Protein AF-A2BXW1-F1 (afdb_monomer_lite)

Radius of gyration: 15.22 Å; chains: 1; bounding box: 34×38×32 Å

Secondary structure (DSSP, 8-state):
-HHHHHHH-HHHHHHHHHHIIIIIHHHHHHHH----SEEEEE--TTSHHHHHHGGGSSEEEEEES-HHHHHHHHHHHHTS--TTEEEEE-

Structure (mmCIF, N/CA/C/O backbone):
data_AF-A2BXW1-F1
#
_entry.id   AF-A2BXW1-F1
#
loop_
_atom_site.group_PDB
_atom_site.id
_atom_site.type_symbol
_atom_site.label_atom_id
_atom_site.label_alt_id
_atom_site.label_comp_id
_atom_site.label_asym_id
_atom_site.label_entity_id
_atom_site.label_seq_id
_atom_site.pdbx_PDB_ins_code
_atom_site.Cartn_x
_atom_site.Cartn_y
_atom_site.Cartn_z
_atom_site.occupancy
_atom_site.B_iso_or_equiv
_atom_site.auth_seq_id
_atom_site.auth_comp_id
_atom_site.auth_asym_id
_atom_site.auth_atom_id
_atom_site.pdbx_PDB_model_num
ATOM 1 N N . MET A 1 1 ? 8.478 27.408 6.323 1.00 57.78 1 MET A N 1
ATOM 2 C CA . MET A 1 1 ? 9.342 26.210 6.490 1.00 57.78 1 MET A CA 1
ATOM 3 C C . MET A 1 1 ? 9.241 25.186 5.348 1.00 57.78 1 MET A C 1
ATOM 5 O O . MET A 1 1 ? 10.277 24.791 4.834 1.00 57.78 1 MET A O 1
ATOM 9 N N . LYS A 1 2 ? 8.038 24.770 4.903 1.00 57.44 2 LYS A N 1
ATOM 10 C CA . LYS A 1 2 ? 7.881 23.798 3.789 1.00 57.44 2 LYS A CA 1
ATOM 11 C C . LYS A 1 2 ? 8.486 24.255 2.452 1.00 57.44 2 LYS A C 1
ATOM 13 O O . LYS A 1 2 ? 9.018 23.424 1.730 1.00 57.44 2 LYS A O 1
ATOM 18 N N . ILE A 1 3 ? 8.395 25.549 2.142 1.00 65.25 3 ILE A N 1
ATOM 19 C CA . ILE A 1 3 ? 8.892 26.137 0.886 1.00 65.25 3 ILE A CA 1
ATOM 20 C C . ILE A 1 3 ? 10.426 26.056 0.830 1.00 65.25 3 ILE A C 1
ATOM 22 O O . ILE A 1 3 ? 10.976 25.493 -0.107 1.00 65.25 3 ILE A O 1
ATOM 26 N N . PHE A 1 4 ? 11.096 26.450 1.915 1.00 69.50 4 PHE A N 1
ATOM 27 C CA . PHE A 1 4 ? 12.558 26.476 2.000 1.00 69.50 4 PHE A CA 1
ATOM 28 C C . PHE A 1 4 ? 13.216 25.090 1.861 1.00 69.50 4 PHE A C 1
ATOM 30 O O . PHE A 1 4 ? 14.189 24.928 1.135 1.00 69.50 4 PHE A O 1
ATOM 37 N N . ILE A 1 5 ? 12.670 24.054 2.513 1.00 66.00 5 ILE A N 1
ATOM 38 C CA . ILE A 1 5 ? 13.214 22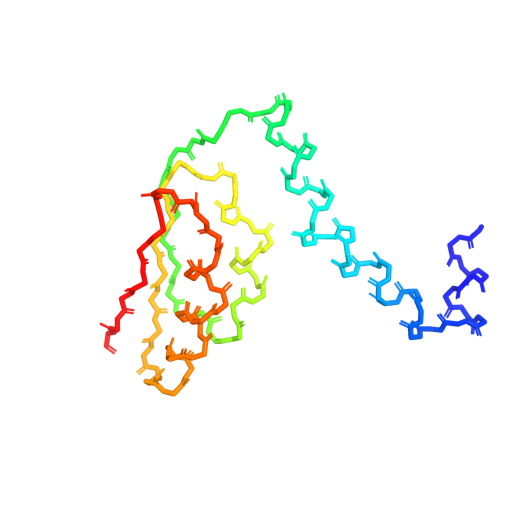.683 2.422 1.00 66.00 5 ILE A CA 1
ATOM 39 C C . ILE A 1 5 ? 12.971 22.081 1.027 1.00 66.00 5 ILE A C 1
ATOM 41 O O . ILE A 1 5 ? 13.813 21.341 0.521 1.00 66.00 5 ILE A O 1
ATOM 45 N N . ARG A 1 6 ? 11.837 22.411 0.395 1.00 67.94 6 ARG A N 1
ATOM 46 C CA . ARG A 1 6 ? 11.495 21.953 -0.958 1.00 67.94 6 ARG A CA 1
ATOM 47 C C . ARG A 1 6 ? 12.432 22.540 -2.015 1.00 67.94 6 ARG A C 1
ATOM 49 O O . ARG A 1 6 ? 12.791 21.817 -2.937 1.00 67.94 6 ARG A O 1
ATOM 56 N N . GLU A 1 7 ? 12.814 23.807 -1.876 1.00 73.19 7 GLU A N 1
ATOM 57 C CA . GLU A 1 7 ? 13.733 24.487 -2.799 1.00 73.19 7 GLU A CA 1
ATOM 58 C C . GLU A 1 7 ? 15.183 24.033 -2.614 1.00 73.19 7 GLU A C 1
ATOM 60 O O . GLU A 1 7 ? 15.860 23.743 -3.595 1.00 73.19 7 GLU A O 1
ATOM 65 N N . LYS A 1 8 ? 15.652 23.901 -1.365 1.00 80.31 8 LYS A N 1
ATOM 66 C CA . LYS A 1 8 ? 17.049 23.531 -1.085 1.00 80.31 8 LYS A CA 1
ATOM 67 C C . LYS A 1 8 ? 17.344 22.039 -1.275 1.00 80.31 8 LYS A C 1
ATOM 69 O O . LYS A 1 8 ? 18.454 21.688 -1.655 1.00 80.31 8 LYS A O 1
ATOM 74 N N . PHE A 1 9 ? 16.374 21.157 -1.007 1.00 80.88 9 PHE A N 1
ATOM 75 C CA . PHE A 1 9 ? 16.554 19.701 -1.084 1.00 80.88 9 PHE A CA 1
ATOM 76 C C . PHE A 1 9 ? 15.298 18.993 -1.626 1.00 80.88 9 PHE A C 1
ATOM 78 O O . PHE A 1 9 ? 14.596 18.295 -0.881 1.00 80.88 9 PHE A O 1
ATOM 85 N N . PRO A 1 10 ? 15.004 19.117 -2.933 1.00 81.75 10 PRO A N 1
ATOM 86 C CA . PRO A 1 10 ? 13.772 18.591 -3.525 1.00 81.75 10 PRO A CA 1
ATOM 87 C C . PRO A 1 10 ? 13.640 17.068 -3.378 1.00 81.75 10 PRO A C 1
ATOM 89 O O . PRO A 1 10 ? 12.568 16.574 -3.024 1.00 81.75 10 PRO A O 1
ATOM 92 N N . ASN A 1 11 ? 14.733 16.320 -3.560 1.00 83.00 11 ASN A N 1
ATOM 93 C CA . ASN A 1 11 ? 14.734 14.856 -3.451 1.00 83.00 11 ASN A CA 1
ATOM 94 C C . ASN A 1 11 ? 14.484 14.383 -2.010 1.00 83.00 11 ASN A C 1
ATOM 96 O O . ASN A 1 11 ? 13.701 13.461 -1.776 1.00 83.00 11 ASN A O 1
ATOM 100 N N . PHE A 1 12 ? 15.090 15.056 -1.027 1.00 82.62 12 PHE A N 1
ATOM 101 C CA . PHE A 1 12 ? 14.883 14.749 0.388 1.00 82.62 12 PHE A CA 1
ATOM 102 C C . PHE A 1 12 ? 13.451 15.077 0.827 1.00 82.62 12 PHE A C 1
ATOM 104 O O . PHE A 1 12 ? 12.802 14.279 1.503 1.00 82.62 12 PHE A O 1
ATOM 111 N N . TYR A 1 13 ? 12.912 16.212 0.374 1.00 82.81 13 TYR A N 1
ATOM 112 C CA . TYR A 1 13 ? 11.523 16.582 0.623 1.00 82.81 13 TYR A CA 1
ATOM 113 C C . TYR A 1 13 ? 10.540 15.556 0.037 1.00 82.81 13 TYR A C 1
ATOM 115 O O . TYR A 1 13 ? 9.607 15.132 0.724 1.00 82.81 13 TYR A O 1
ATOM 12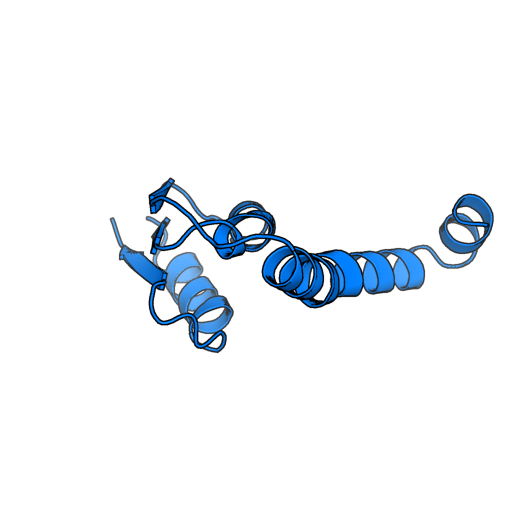3 N N . GLN A 1 14 ? 10.766 15.104 -1.202 1.00 81.19 14 GLN A N 1
ATOM 124 C CA . GLN A 1 14 ? 9.950 14.056 -1.822 1.00 81.19 14 GLN A CA 1
ATOM 125 C C . GLN A 1 14 ? 10.003 12.746 -1.029 1.00 81.19 14 GLN A C 1
ATOM 127 O O . GLN A 1 14 ? 8.956 12.137 -0.790 1.00 81.19 14 GLN A O 1
ATOM 132 N N . PHE A 1 15 ? 11.186 12.346 -0.558 1.00 84.19 15 PHE A N 1
ATOM 133 C CA . PHE A 1 15 ? 11.347 11.164 0.285 1.00 84.19 15 PHE A CA 1
ATOM 134 C C . PHE A 1 15 ? 10.577 11.287 1.610 1.00 84.19 15 PHE A C 1
ATOM 136 O O . PHE A 1 15 ? 9.821 10.385 1.977 1.00 84.19 15 PHE A O 1
ATOM 143 N N . LEU A 1 16 ? 10.675 12.428 2.299 1.00 84.00 16 LEU A N 1
ATOM 144 C CA . LEU A 1 16 ? 9.915 12.680 3.527 1.00 84.00 16 LEU A CA 1
ATOM 145 C C . LEU A 1 16 ? 8.401 12.638 3.284 1.00 84.00 16 LEU A C 1
ATOM 147 O O . LEU A 1 16 ? 7.661 12.009 4.045 1.00 84.00 16 LEU A O 1
ATOM 151 N N . CYS A 1 17 ? 7.926 13.252 2.198 1.00 83.56 17 CYS A N 1
ATOM 152 C CA . CYS A 1 17 ? 6.522 13.180 1.804 1.00 83.56 17 CYS A CA 1
ATOM 153 C C . CYS A 1 17 ? 6.073 11.744 1.505 1.00 83.56 17 CYS A C 1
ATOM 155 O O . CYS A 1 17 ? 4.952 11.371 1.866 1.00 83.56 17 CYS A O 1
ATOM 157 N N . PHE A 1 18 ? 6.927 10.935 0.874 1.00 83.31 18 PHE A N 1
ATOM 158 C CA . PHE A 1 18 ? 6.656 9.525 0.609 1.00 83.31 18 PHE A CA 1
ATOM 159 C C . PHE A 1 18 ? 6.496 8.736 1.913 1.00 83.31 18 PHE A C 1
ATOM 161 O O . PHE A 1 18 ? 5.480 8.061 2.097 1.00 83.31 18 PHE A O 1
ATOM 168 N N . ILE A 1 19 ? 7.434 8.882 2.855 1.00 83.56 19 ILE A N 1
ATOM 169 C CA . ILE A 1 19 ? 7.363 8.232 4.171 1.00 83.56 19 ILE A CA 1
ATOM 170 C C . ILE A 1 19 ? 6.101 8.662 4.925 1.00 83.56 19 ILE A C 1
ATOM 172 O O . ILE A 1 19 ? 5.371 7.813 5.448 1.00 83.56 19 ILE A O 1
ATOM 176 N N . TRP A 1 20 ? 5.785 9.958 4.926 1.00 84.12 20 TRP A N 1
ATOM 177 C CA . TRP A 1 20 ? 4.583 10.468 5.580 1.00 84.12 20 TRP A CA 1
ATOM 178 C C . TRP A 1 20 ? 3.311 9.851 4.994 1.00 84.12 20 TRP A C 1
ATOM 180 O O . TRP A 1 20 ? 2.467 9.346 5.738 1.00 84.12 20 TRP A O 1
ATOM 190 N N . LYS A 1 21 ? 3.161 9.870 3.663 1.00 81.06 21 LYS A N 1
ATOM 191 C CA . LYS A 1 21 ? 1.956 9.377 2.979 1.00 81.06 21 LYS A CA 1
ATOM 192 C C . LYS A 1 21 ? 1.788 7.865 3.105 1.00 81.06 21 LYS A C 1
ATOM 194 O O . LYS A 1 21 ? 0.665 7.416 3.297 1.00 81.06 21 LYS A O 1
ATOM 199 N N . GLN A 1 22 ? 2.874 7.099 3.002 1.00 79.19 22 GLN A N 1
ATOM 200 C CA . GLN A 1 22 ? 2.811 5.637 2.932 1.00 79.19 22 GLN A CA 1
ATOM 201 C C . GLN A 1 22 ? 2.874 4.945 4.296 1.00 79.19 22 GLN A C 1
ATOM 203 O O . GLN A 1 22 ? 2.384 3.823 4.423 1.00 79.19 22 GLN A O 1
ATOM 208 N N . LYS A 1 23 ? 3.485 5.575 5.311 1.00 80.81 23 LYS A N 1
ATOM 209 C CA . LYS A 1 23 ? 3.700 4.951 6.627 1.00 80.81 23 LYS A CA 1
ATOM 210 C C . LYS A 1 23 ? 2.977 5.663 7.767 1.00 80.81 23 LYS A C 1
ATOM 212 O O . LYS A 1 23 ? 2.294 4.999 8.540 1.00 8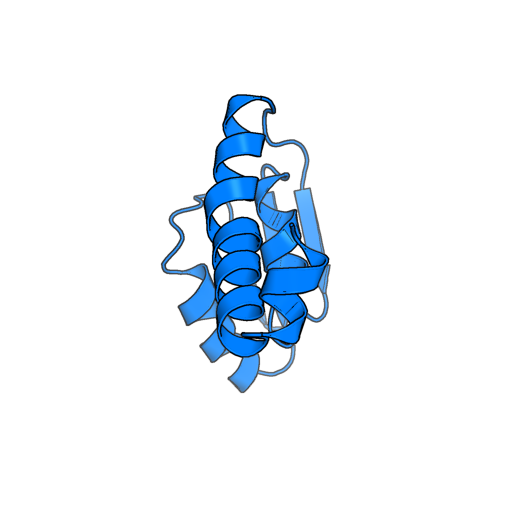0.81 23 LYS A O 1
ATOM 217 N N . ILE A 1 24 ? 3.115 6.984 7.883 1.00 85.94 24 ILE A N 1
ATOM 218 C CA . ILE A 1 24 ? 2.635 7.728 9.063 1.00 85.94 24 ILE A CA 1
ATOM 219 C C . ILE A 1 24 ? 1.131 7.996 8.973 1.00 85.94 24 ILE A C 1
ATOM 221 O O . ILE A 1 24 ? 0.380 7.636 9.876 1.00 85.94 24 ILE A O 1
ATOM 225 N N . LYS A 1 25 ? 0.675 8.578 7.859 1.00 86.25 25 LYS A N 1
ATOM 226 C CA . LYS A 1 25 ? -0.732 8.949 7.654 1.00 86.25 25 LYS A CA 1
ATOM 227 C C . LYS A 1 25 ? -1.702 7.760 7.790 1.00 86.25 25 LYS A C 1
ATOM 229 O O . LYS A 1 25 ? -2.718 7.945 8.457 1.00 86.25 25 LYS A O 1
ATOM 234 N N . PRO A 1 26 ? -1.429 6.561 7.229 1.00 85.50 26 PRO A N 1
ATOM 235 C CA . PRO A 1 26 ? -2.313 5.407 7.391 1.00 85.50 26 PRO A CA 1
ATOM 236 C C . PRO A 1 26 ? -2.443 4.968 8.849 1.00 85.50 26 PRO A C 1
ATOM 238 O O . PRO A 1 26 ? -3.556 4.780 9.332 1.00 85.50 26 PRO A O 1
ATOM 241 N N . LYS A 1 27 ? -1.315 4.872 9.570 1.00 86.94 27 LYS A N 1
ATOM 242 C CA . LYS A 1 27 ? -1.300 4.497 10.991 1.00 86.94 27 LYS A CA 1
ATOM 243 C C . LYS A 1 27 ? -2.088 5.491 11.835 1.00 86.94 27 LYS A C 1
ATOM 245 O O . LYS A 1 27 ? -2.940 5.078 12.606 1.00 86.94 27 LYS A O 1
ATOM 250 N N . LEU A 1 28 ? -1.847 6.788 11.642 1.00 89.69 28 LEU A N 1
ATOM 251 C CA . LEU A 1 28 ? -2.549 7.834 12.381 1.00 89.69 28 LEU A CA 1
ATOM 252 C C . LEU A 1 28 ? -4.056 7.804 12.103 1.00 89.69 28 LEU A C 1
ATOM 254 O O . LEU A 1 28 ? -4.861 7.917 13.018 1.00 89.69 28 LEU A O 1
ATOM 258 N N . TRP A 1 29 ? -4.451 7.601 10.845 1.00 89.94 29 TRP A N 1
ATOM 259 C CA . TRP A 1 29 ? -5.864 7.522 10.491 1.00 89.94 29 TRP A CA 1
ATOM 260 C C . TRP A 1 29 ? -6.561 6.330 11.158 1.00 89.94 29 TRP A C 1
ATOM 262 O O . TRP A 1 29 ? -7.672 6.505 11.647 1.00 89.94 29 TRP A O 1
ATOM 272 N N . LEU A 1 30 ? -5.900 5.167 11.228 1.00 87.25 30 LEU A N 1
ATOM 273 C CA . LEU A 1 30 ? -6.417 3.959 11.885 1.00 87.25 30 LEU A CA 1
ATOM 274 C C . LEU A 1 30 ? -6.554 4.091 13.411 1.00 87.25 30 LEU A C 1
ATOM 276 O O . LEU A 1 30 ? -7.339 3.362 14.005 1.00 87.25 30 LEU A O 1
ATOM 280 N N . VAL A 1 31 ? -5.822 5.014 14.045 1.00 89.75 31 VAL A N 1
ATOM 281 C CA . VAL A 1 31 ? -5.990 5.321 15.478 1.00 89.75 31 VAL A CA 1
ATOM 282 C C . VAL A 1 31 ? -7.306 6.064 15.725 1.00 89.75 31 VAL A C 1
ATOM 284 O O . VAL A 1 31 ? -8.006 5.770 16.687 1.00 89.75 31 VAL A O 1
ATOM 287 N N . PHE A 1 32 ? -7.668 6.997 14.840 1.00 91.31 32 PHE A N 1
ATOM 288 C CA . PHE A 1 32 ? -8.863 7.835 15.007 1.00 91.31 32 PHE A CA 1
ATOM 289 C C . PHE A 1 32 ? -10.113 7.299 14.301 1.00 91.31 32 PHE A C 1
ATOM 291 O O . PHE A 1 32 ? -11.220 7.738 14.597 1.00 91.31 32 PHE A O 1
ATOM 298 N N . ASN A 1 33 ? -9.963 6.379 13.346 1.00 91.12 33 ASN A N 1
ATOM 299 C CA . ASN A 1 33 ? -11.056 5.910 12.500 1.00 91.12 33 ASN A CA 1
ATOM 300 C C . ASN A 1 33 ? -11.028 4.391 12.364 1.00 91.12 33 ASN A C 1
ATOM 302 O O . ASN A 1 33 ? -9.980 3.781 12.161 1.00 91.12 33 ASN A O 1
ATOM 306 N N . LYS A 1 34 ? -12.214 3.781 12.386 1.00 89.69 34 LYS A N 1
ATOM 307 C CA . LYS A 1 34 ? -12.379 2.358 12.080 1.00 89.69 34 LYS A CA 1
ATOM 308 C C . LYS A 1 34 ? -12.558 2.176 10.566 1.00 89.69 34 LYS A C 1
ATOM 310 O O . LYS A 1 34 ? -13.402 2.876 9.999 1.00 89.69 34 LYS A O 1
ATOM 315 N N . PRO A 1 35 ? -11.828 1.252 9.912 1.00 90.31 35 PRO A N 1
ATOM 316 C CA . PRO A 1 35 ? -12.062 0.917 8.510 1.00 90.31 35 PRO A CA 1
ATOM 317 C C . PRO A 1 35 ? -13.497 0.439 8.273 1.00 90.31 35 PRO A C 1
ATOM 319 O O . PRO A 1 35 ? -14.031 -0.337 9.069 1.00 90.31 35 PRO A O 1
ATOM 322 N N . LYS A 1 36 ? -14.128 0.888 7.183 1.00 87.75 36 LYS A N 1
ATOM 323 C CA . LYS A 1 36 ? -15.520 0.537 6.841 1.00 87.75 36 LYS A CA 1
ATOM 324 C C . LYS A 1 36 ? -15.675 0.248 5.348 1.00 87.75 36 LYS A C 1
ATOM 326 O O . LYS A 1 36 ? -14.952 0.809 4.532 1.00 87.75 36 LYS A O 1
ATOM 331 N N . GLY A 1 37 ? -16.638 -0.609 5.004 1.00 92.25 37 GLY A N 1
ATOM 332 C CA . GLY A 1 37 ? -16.991 -0.937 3.619 1.00 92.25 37 GLY A CA 1
ATOM 333 C C . GLY A 1 37 ? -15.931 -1.739 2.854 1.00 92.25 37 GLY A C 1
ATOM 334 O O . GLY A 1 37 ? -14.933 -2.190 3.427 1.00 92.25 37 GLY A O 1
ATOM 335 N N . THR A 1 38 ? -16.171 -1.883 1.550 1.00 91.38 38 THR A N 1
ATOM 336 C CA . THR A 1 38 ? -15.313 -2.613 0.609 1.00 91.38 38 THR A CA 1
ATOM 337 C C . THR A 1 38 ? -14.860 -1.675 -0.504 1.00 91.38 38 THR A C 1
ATOM 339 O O . THR A 1 38 ? -15.683 -1.029 -1.147 1.00 91.38 38 THR A O 1
ATOM 342 N N . LEU A 1 39 ? -13.551 -1.603 -0.734 1.00 92.00 39 LEU A N 1
ATOM 343 C CA . LEU A 1 39 ? -12.962 -0.929 -1.884 1.00 92.00 39 LEU A CA 1
ATOM 344 C C . LEU A 1 39 ? -12.765 -1.946 -3.000 1.00 92.00 39 LEU A C 1
ATOM 346 O O . LEU A 1 39 ? -12.065 -2.934 -2.805 1.00 92.00 39 LEU A O 1
ATOM 350 N N . VAL A 1 40 ? -13.319 -1.663 -4.172 1.00 91.19 40 VAL A N 1
ATOM 351 C CA . VAL A 1 40 ? -13.012 -2.391 -5.404 1.00 91.19 40 VAL A CA 1
ATOM 352 C C . VAL A 1 40 ? -12.289 -1.435 -6.339 1.00 91.19 40 VAL A C 1
ATOM 354 O O . VAL A 1 40 ? -12.788 -0.346 -6.614 1.00 91.19 40 VAL A O 1
ATOM 357 N N . TYR A 1 41 ? -11.093 -1.813 -6.785 1.00 90.44 41 TYR A N 1
ATOM 358 C CA . TYR A 1 41 ? -10.248 -0.970 -7.624 1.00 90.44 41 TYR A CA 1
ATOM 359 C C . TYR A 1 41 ? -9.801 -1.740 -8.864 1.00 90.44 41 TYR A C 1
ATOM 361 O O . TYR A 1 41 ? -9.073 -2.723 -8.749 1.00 90.44 41 TYR A O 1
ATOM 369 N N . VAL A 1 42 ? -10.215 -1.282 -10.043 1.00 90.88 42 VAL A N 1
ATOM 370 C CA . VAL A 1 42 ? -9.862 -1.897 -11.330 1.00 90.88 42 VAL A CA 1
ATOM 371 C C . VAL A 1 42 ? -8.783 -1.064 -12.012 1.00 90.88 42 VAL A C 1
ATOM 373 O O . VAL A 1 42 ? -8.898 0.157 -12.076 1.00 90.88 42 VAL A O 1
ATOM 376 N N . GLY A 1 43 ? -7.721 -1.714 -12.492 1.00 88.38 43 GLY A N 1
ATOM 377 C CA . GLY A 1 43 ? -6.590 -1.039 -13.132 1.00 88.38 43 GLY A CA 1
ATOM 378 C C . GLY A 1 43 ? -5.662 -0.391 -12.107 1.00 88.38 43 GLY A C 1
ATOM 379 O O . GLY A 1 43 ? -5.569 0.833 -11.996 1.00 88.38 43 GLY A O 1
ATOM 380 N N . LEU A 1 44 ? -4.969 -1.216 -11.325 1.00 87.50 44 LEU A N 1
ATOM 381 C CA . LEU A 1 44 ? -4.047 -0.744 -10.289 1.00 87.50 44 LEU A CA 1
ATOM 382 C C . LEU A 1 44 ? -2.821 -0.022 -10.852 1.00 87.50 44 LEU A C 1
ATOM 384 O O . LEU A 1 44 ? -2.282 0.863 -10.180 1.00 87.50 44 LEU A O 1
ATOM 388 N N . ASN A 1 45 ? -2.367 -0.383 -12.051 1.00 88.81 45 ASN A N 1
ATOM 389 C CA . ASN A 1 45 ? -1.152 0.114 -12.682 1.00 88.81 45 ASN A CA 1
ATOM 390 C C . ASN A 1 45 ? 0.065 -0.043 -11.736 1.00 88.81 45 ASN A C 1
ATOM 392 O O . ASN A 1 45 ? 0.461 -1.156 -11.393 1.00 88.81 45 ASN A O 1
ATOM 396 N N . LYS A 1 46 ? 0.647 1.058 -11.234 1.00 86.56 46 LYS A N 1
ATOM 397 C CA . LYS A 1 46 ? 1.739 1.039 -10.230 1.00 86.56 46 LYS A CA 1
ATOM 398 C C . LYS A 1 46 ? 1.246 0.880 -8.781 1.00 86.56 46 LYS A C 1
ATOM 400 O O . LYS A 1 46 ? 2.046 0.693 -7.859 1.00 86.56 46 LYS A O 1
ATOM 405 N N . GLY A 1 47 ? -0.061 0.965 -8.549 1.00 86.56 47 GLY A N 1
ATOM 406 C CA . GLY A 1 47 ? -0.716 0.775 -7.254 1.00 86.56 47 GLY A CA 1
ATOM 407 C C . GLY A 1 47 ? -0.594 1.954 -6.286 1.00 86.56 47 GLY A C 1
ATOM 408 O O . GLY A 1 47 ? -0.873 1.787 -5.102 1.00 86.56 47 GLY A O 1
ATOM 409 N N . ASP A 1 48 ? -0.150 3.132 -6.732 1.00 87.00 48 ASP A N 1
ATOM 410 C CA . ASP A 1 48 ? 0.103 4.276 -5.840 1.00 87.00 48 ASP A CA 1
ATOM 411 C C . ASP A 1 48 ? -1.186 4.918 -5.321 1.00 87.00 48 ASP A C 1
ATOM 413 O O . ASP A 1 48 ? -1.302 5.176 -4.120 1.00 87.00 48 ASP A O 1
ATOM 417 N N . SER A 1 49 ? -2.180 5.094 -6.196 1.00 88.25 49 SER A N 1
ATOM 418 C CA . SER A 1 49 ? -3.513 5.576 -5.817 1.00 88.25 49 SER A CA 1
ATOM 419 C C . SER A 1 49 ? -4.181 4.621 -4.833 1.00 88.25 49 SER A C 1
ATOM 421 O O . SER A 1 49 ? -4.665 5.043 -3.784 1.00 88.25 49 SER A O 1
ATOM 423 N N . PHE A 1 50 ? -4.112 3.318 -5.115 1.00 89.38 50 PHE A N 1
ATOM 424 C CA . PHE A 1 50 ? -4.639 2.284 -4.232 1.00 89.38 50 PHE A CA 1
ATOM 425 C C . PHE A 1 50 ? -3.932 2.276 -2.868 1.00 89.38 50 PHE A C 1
ATOM 427 O O . PHE A 1 50 ? -4.593 2.316 -1.829 1.00 89.38 50 PHE A O 1
ATOM 434 N N . ALA A 1 51 ? -2.592 2.335 -2.851 1.00 87.25 51 ALA A N 1
ATOM 435 C CA . ALA A 1 51 ? -1.782 2.407 -1.632 1.00 87.25 51 ALA A CA 1
ATOM 436 C C . ALA A 1 51 ? -2.158 3.596 -0.722 1.00 87.25 51 ALA A C 1
ATOM 438 O O . ALA A 1 51 ? -2.034 3.504 0.500 1.00 87.25 51 ALA A O 1
ATOM 439 N N . ALA A 1 52 ? -2.639 4.698 -1.302 1.00 86.94 52 ALA A N 1
ATOM 440 C CA . ALA A 1 52 ? -3.002 5.905 -0.569 1.00 86.94 52 ALA A CA 1
ATOM 441 C C . ALA A 1 52 ? -4.372 5.842 0.126 1.00 86.94 52 ALA A C 1
ATOM 443 O O . ALA A 1 52 ? -4.631 6.679 0.995 1.00 86.94 52 ALA A O 1
ATOM 444 N N . ILE A 1 53 ? -5.254 4.908 -0.250 1.00 89.38 53 ILE A N 1
ATOM 445 C CA . ILE A 1 53 ? -6.642 4.886 0.243 1.00 89.38 53 ILE A CA 1
ATOM 446 C C . ILE A 1 53 ? -7.081 3.547 0.834 1.00 89.38 53 ILE A C 1
ATOM 448 O O . ILE A 1 53 ? -7.986 3.547 1.666 1.00 89.38 53 ILE A O 1
ATOM 452 N N . HIS A 1 54 ? -6.444 2.428 0.465 1.00 89.69 54 HIS A N 1
ATOM 453 C CA . HIS A 1 54 ? -6.931 1.089 0.822 1.00 89.69 54 HIS A CA 1
ATOM 454 C C . HIS A 1 54 ? -7.075 0.869 2.336 1.00 89.69 54 HIS A C 1
ATOM 456 O O . HIS A 1 54 ? -7.984 0.174 2.769 1.00 89.69 54 HIS A O 1
ATOM 462 N N . TYR A 1 55 ? -6.229 1.508 3.153 1.00 87.44 55 TYR A N 1
ATOM 463 C CA . TYR A 1 55 ? -6.247 1.376 4.614 1.00 87.44 55 TYR A CA 1
ATOM 464 C C . TYR A 1 55 ? -7.527 1.919 5.274 1.00 87.44 55 TYR A C 1
ATOM 466 O O . TYR A 1 55 ? -7.756 1.670 6.454 1.00 87.44 55 TYR A O 1
ATOM 474 N N . LYS A 1 56 ? -8.341 2.692 4.545 1.00 90.44 56 LYS A N 1
ATOM 475 C CA . LYS A 1 56 ? -9.611 3.233 5.047 1.00 90.44 56 LYS A CA 1
ATOM 476 C C . LYS A 1 56 ? -10.764 2.233 4.983 1.00 90.44 56 LYS A C 1
ATOM 478 O O . LYS A 1 56 ? -11.807 2.469 5.591 1.00 90.44 56 LYS A O 1
ATOM 483 N N . PHE A 1 57 ? -10.585 1.144 4.243 1.00 91.19 57 PHE A N 1
ATOM 484 C CA . PHE A 1 57 ? -11.632 0.176 3.957 1.00 91.19 57 PHE A CA 1
ATOM 485 C C . PHE A 1 57 ? -11.385 -1.116 4.713 1.00 91.19 57 PHE A C 1
ATOM 487 O O . PHE A 1 57 ? -10.238 -1.493 4.957 1.00 91.19 57 PHE A O 1
ATOM 494 N N . LYS A 1 58 ? -12.476 -1.777 5.108 1.00 88.62 58 LYS A N 1
ATOM 495 C CA . LYS A 1 58 ? -12.384 -3.062 5.802 1.00 88.62 58 LYS A CA 1
ATOM 496 C C . LYS A 1 58 ? -11.871 -4.131 4.849 1.00 88.62 58 LYS A C 1
ATOM 498 O O . LYS A 1 58 ? -11.026 -4.906 5.251 1.00 88.62 58 LYS A O 1
ATOM 503 N N . ILE A 1 59 ? -12.361 -4.138 3.611 1.00 87.88 59 ILE A N 1
ATOM 504 C CA . ILE A 1 59 ? -11.921 -5.045 2.548 1.00 87.88 59 ILE A CA 1
ATOM 505 C C . ILE A 1 59 ? -11.431 -4.199 1.378 1.00 87.88 59 ILE A C 1
ATOM 507 O O . ILE A 1 59 ? -12.060 -3.198 1.036 1.00 87.88 59 ILE A O 1
ATOM 511 N N . ALA A 1 60 ? -10.317 -4.582 0.761 1.00 89.88 60 ALA A N 1
ATOM 512 C CA . ALA A 1 60 ? -9.802 -3.908 -0.421 1.00 89.88 60 ALA A CA 1
ATOM 513 C C . ALA A 1 60 ? -9.410 -4.933 -1.489 1.00 89.88 60 ALA A C 1
ATOM 515 O O . ALA A 1 60 ? -8.482 -5.718 -1.309 1.00 89.88 60 ALA A O 1
ATOM 516 N N . ILE A 1 61 ? -10.116 -4.903 -2.613 1.00 89.75 61 ILE A N 1
ATOM 517 C CA . ILE A 1 61 ? -9.930 -5.805 -3.743 1.00 89.75 61 ILE A CA 1
ATOM 518 C C . ILE A 1 61 ? -9.362 -4.994 -4.897 1.00 89.75 61 ILE A C 1
ATOM 520 O O . ILE A 1 61 ? -9.911 -3.958 -5.278 1.00 89.75 61 ILE A O 1
ATOM 524 N N . GLY A 1 62 ? -8.236 -5.450 -5.424 1.00 90.06 62 GLY A N 1
ATOM 525 C CA . GLY A 1 62 ? -7.535 -4.790 -6.506 1.00 90.06 62 GLY A CA 1
ATOM 526 C C . GLY A 1 62 ? -7.398 -5.707 -7.715 1.00 90.06 62 GLY A C 1
ATOM 527 O O . GLY A 1 62 ? -6.958 -6.846 -7.577 1.00 90.06 62 GLY A O 1
ATOM 528 N N . TYR A 1 63 ? -7.733 -5.192 -8.893 1.00 90.12 63 TYR A N 1
ATOM 529 C CA . TYR A 1 63 ? -7.637 -5.910 -10.157 1.00 90.12 63 TYR A CA 1
ATOM 530 C C . TYR A 1 63 ? -6.575 -5.283 -11.059 1.00 90.12 63 TYR A C 1
ATOM 532 O O . TYR A 1 63 ? -6.522 -4.060 -11.224 1.00 90.12 63 TYR A O 1
ATOM 540 N N . GLU A 1 64 ? -5.732 -6.125 -11.651 1.00 91.06 64 GLU A N 1
ATOM 541 C CA . GLU A 1 64 ? -4.734 -5.722 -12.640 1.00 91.06 64 GLU A CA 1
ATOM 542 C C . GLU A 1 64 ? -4.724 -6.722 -13.796 1.00 91.06 64 GLU A C 1
ATOM 544 O O . GLU A 1 64 ? -4.542 -7.916 -13.568 1.00 91.06 64 GLU A O 1
ATOM 549 N N . ALA A 1 65 ? -4.908 -6.217 -15.016 1.00 90.12 65 ALA A N 1
ATOM 550 C CA . ALA A 1 65 ? -4.941 -7.037 -16.224 1.00 90.12 65 ALA A CA 1
ATOM 551 C C . ALA A 1 65 ? -3.528 -7.375 -16.718 1.00 90.12 65 ALA A C 1
ATOM 553 O O . ALA A 1 65 ? -3.289 -8.426 -17.305 1.00 90.12 65 ALA A O 1
ATOM 554 N N . ASN A 1 66 ? -2.548 -6.498 -16.471 1.00 90.75 66 ASN A N 1
ATOM 555 C CA . ASN A 1 66 ? -1.179 -6.755 -16.886 1.00 90.75 66 ASN A CA 1
ATOM 556 C C . ASN A 1 66 ? -0.485 -7.734 -15.909 1.00 90.75 66 ASN A C 1
ATOM 558 O O . ASN A 1 66 ? -0.233 -7.374 -14.751 1.00 90.75 66 ASN A O 1
ATOM 562 N N . PRO A 1 67 ? -0.082 -8.939 -16.353 1.00 88.12 67 PRO A N 1
ATOM 563 C CA . PRO A 1 67 ? 0.481 -9.963 -15.473 1.00 88.12 67 PRO A CA 1
ATOM 564 C C . PRO A 1 67 ? 1.835 -9.567 -14.861 1.00 88.12 67 PRO A C 1
ATOM 566 O O . PRO A 1 67 ? 2.157 -9.966 -13.736 1.00 88.12 67 PRO A O 1
ATOM 569 N N . ASP A 1 68 ? 2.634 -8.753 -15.551 1.00 90.06 68 ASP A N 1
ATOM 570 C CA . ASP A 1 68 ? 3.924 -8.287 -15.039 1.00 90.06 68 ASP A CA 1
ATOM 571 C C . ASP A 1 68 ? 3.751 -7.218 -13.961 1.00 90.06 68 ASP A C 1
ATOM 573 O O . ASP A 1 68 ? 4.469 -7.217 -12.951 1.00 90.06 68 ASP A O 1
ATOM 577 N N . LEU A 1 69 ? 2.770 -6.327 -14.133 1.00 88.44 69 LEU A N 1
ATOM 578 C CA . LEU A 1 69 ? 2.378 -5.382 -13.089 1.00 88.44 69 LEU A CA 1
ATOM 579 C C . LEU A 1 69 ? 1.762 -6.119 -11.903 1.00 88.44 69 LEU A C 1
ATOM 581 O O . LEU A 1 69 ? 2.161 -5.859 -10.768 1.00 88.44 69 LEU A O 1
ATOM 585 N N . TYR A 1 70 ? 0.895 -7.102 -12.150 1.00 88.25 70 TYR A N 1
ATOM 586 C CA . TYR A 1 70 ? 0.316 -7.955 -11.118 1.00 88.25 70 TYR A CA 1
ATOM 587 C C . TYR A 1 70 ? 1.405 -8.587 -10.241 1.00 88.25 70 TYR A C 1
ATOM 589 O O . TYR A 1 70 ? 1.393 -8.407 -9.023 1.00 88.25 70 TYR A O 1
ATOM 597 N N . LYS A 1 71 ? 2.434 -9.220 -10.826 1.00 87.94 71 LYS A N 1
ATOM 598 C CA . LYS A 1 71 ? 3.559 -9.804 -10.063 1.00 87.94 71 LYS A CA 1
ATOM 599 C C . LYS A 1 71 ? 4.271 -8.777 -9.172 1.00 87.94 71 LYS A C 1
ATOM 601 O O . LYS A 1 71 ? 4.639 -9.090 -8.034 1.00 87.94 71 LYS A O 1
ATOM 606 N N . LYS A 1 72 ? 4.468 -7.546 -9.659 1.00 88.38 72 LYS A N 1
ATOM 607 C CA . LYS A 1 72 ? 5.074 -6.446 -8.881 1.00 88.38 72 LYS A CA 1
ATOM 608 C C . LYS A 1 72 ? 4.153 -5.985 -7.746 1.00 88.38 72 LYS A C 1
ATOM 610 O O . LYS A 1 72 ? 4.621 -5.769 -6.626 1.00 88.38 72 LYS A O 1
ATOM 615 N N . LEU A 1 73 ? 2.854 -5.877 -8.011 1.00 87.56 73 LEU A N 1
ATOM 616 C CA . LEU A 1 73 ? 1.834 -5.478 -7.041 1.00 87.56 73 LEU A CA 1
ATOM 617 C C . LEU A 1 73 ? 1.666 -6.526 -5.939 1.00 87.56 73 LEU A C 1
ATOM 619 O O . LEU A 1 73 ? 1.640 -6.154 -4.766 1.00 87.56 73 LEU A O 1
ATOM 623 N N . VAL A 1 74 ? 1.668 -7.822 -6.276 1.00 85.25 74 VAL A N 1
ATOM 624 C CA . VAL A 1 74 ? 1.680 -8.907 -5.283 1.00 85.25 74 VAL A CA 1
ATOM 625 C C . VAL A 1 74 ? 2.837 -8.693 -4.316 1.00 85.25 74 VAL A C 1
ATOM 627 O O . VAL A 1 74 ? 2.613 -8.650 -3.115 1.00 85.25 74 VAL A O 1
ATOM 630 N N . LYS A 1 75 ? 4.069 -8.474 -4.794 1.00 83.75 75 LYS A N 1
ATOM 631 C CA . LYS A 1 75 ? 5.216 -8.225 -3.899 1.00 83.75 75 LYS A CA 1
ATOM 632 C C . LYS A 1 75 ? 5.021 -6.975 -3.027 1.00 83.75 75 LYS A C 1
ATOM 634 O O . LYS A 1 75 ? 5.303 -7.024 -1.831 1.00 83.75 75 LYS A O 1
ATOM 639 N N . LYS A 1 76 ? 4.499 -5.884 -3.603 1.00 82.50 76 LYS A N 1
ATOM 640 C CA . LYS A 1 76 ? 4.251 -4.599 -2.917 1.00 82.50 76 LYS A CA 1
ATOM 641 C C . LYS A 1 76 ? 3.213 -4.712 -1.794 1.00 82.50 76 LYS A C 1
ATOM 643 O O . LYS A 1 76 ? 3.370 -4.065 -0.759 1.00 82.50 76 LYS A O 1
ATOM 648 N N . PHE A 1 77 ? 2.170 -5.521 -1.981 1.00 79.75 77 PHE A N 1
ATOM 649 C CA . PHE A 1 77 ? 1.046 -5.611 -1.043 1.00 79.75 77 PHE A CA 1
ATOM 650 C C . PHE A 1 77 ? 1.043 -6.879 -0.174 1.00 79.75 77 PHE A C 1
ATOM 652 O O . PHE A 1 77 ? 0.532 -6.822 0.937 1.00 79.75 77 PHE A O 1
ATOM 659 N N . LYS A 1 78 ? 1.705 -7.974 -0.577 1.00 70.00 78 LYS A N 1
ATOM 660 C CA . LYS A 1 78 ? 1.820 -9.227 0.205 1.00 70.00 78 LYS A CA 1
ATOM 661 C C . LYS A 1 78 ? 2.617 -9.060 1.504 1.00 70.00 78 LYS A C 1
ATOM 663 O O . LYS A 1 78 ? 2.392 -9.792 2.461 1.00 70.00 78 LYS A O 1
ATOM 6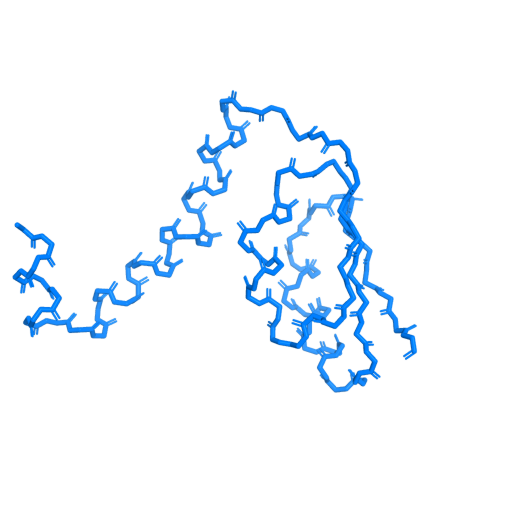68 N N . GLN A 1 79 ? 3.521 -8.079 1.572 1.00 58.06 79 GLN A N 1
ATOM 669 C CA . GLN A 1 79 ? 4.257 -7.755 2.805 1.00 58.06 79 GLN A CA 1
ATOM 670 C C . GLN A 1 79 ? 3.413 -6.987 3.833 1.00 58.06 79 GLN A C 1
ATOM 672 O O . GLN A 1 79 ? 3.733 -6.979 5.022 1.00 58.06 79 GLN A O 1
ATOM 677 N N . LYS A 1 80 ? 2.318 -6.349 3.408 1.00 57.81 80 LYS A N 1
ATOM 678 C CA . LYS A 1 80 ? 1.379 -5.711 4.325 1.00 57.81 80 LYS A CA 1
ATOM 679 C C . LYS A 1 80 ? 0.381 -6.786 4.748 1.00 57.81 80 LYS A C 1
ATOM 681 O O . LYS A 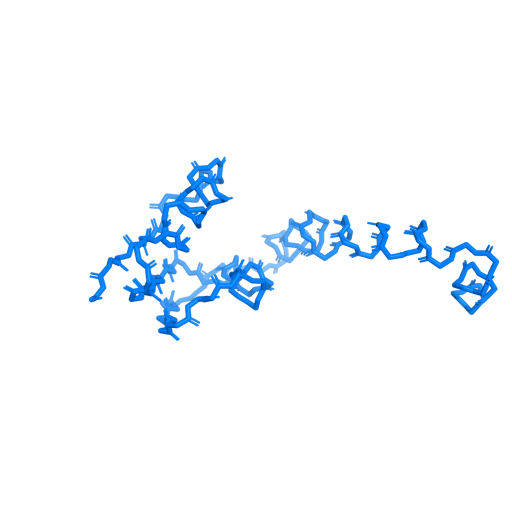1 80 ? -0.530 -7.088 3.993 1.00 57.81 80 LYS A O 1
ATOM 686 N N . LYS A 1 81 ? 0.551 -7.358 5.948 1.00 44.06 81 LYS A N 1
ATOM 687 C CA . LYS A 1 81 ? -0.414 -8.252 6.632 1.00 44.06 81 LYS A CA 1
ATOM 688 C C . LYS A 1 81 ? -1.758 -7.546 6.924 1.00 44.06 81 LYS A C 1
ATOM 690 O O . LYS A 1 81 ? -2.218 -7.515 8.060 1.00 44.06 81 LYS A O 1
ATOM 695 N N . HIS A 1 82 ? -2.385 -6.935 5.927 1.00 51.00 82 HIS A N 1
ATOM 696 C CA . HIS A 1 82 ? -3.802 -6.626 5.976 1.00 51.00 82 HIS A CA 1
ATOM 697 C C . HIS A 1 82 ? -4.518 -7.912 5.586 1.00 51.00 82 HIS A C 1
ATOM 699 O O . HIS A 1 82 ? -4.362 -8.386 4.465 1.00 51.00 82 HIS A O 1
ATOM 705 N N . LYS A 1 83 ? -5.254 -8.494 6.536 1.00 48.09 83 LYS A N 1
ATOM 706 C CA . LYS A 1 83 ? -6.002 -9.748 6.357 1.00 48.09 83 LYS A CA 1
ATOM 707 C C . LYS A 1 83 ? -7.076 -9.666 5.259 1.00 48.09 83 LYS A C 1
ATOM 709 O O . LYS A 1 83 ? -7.624 -10.691 4.885 1.00 48.09 83 LYS A O 1
ATOM 714 N N . ASP A 1 84 ? -7.307 -8.476 4.711 1.00 57.78 84 ASP A N 1
ATOM 715 C CA . ASP A 1 84 ? -8.472 -8.151 3.895 1.00 57.78 84 ASP A CA 1
ATOM 716 C C . ASP A 1 84 ? -8.106 -7.591 2.504 1.00 57.78 84 ASP A C 1
ATOM 718 O O . ASP A 1 84 ? -8.895 -6.868 1.890 1.00 57.78 84 ASP A O 1
ATOM 722 N N . PHE A 1 85 ? -6.887 -7.869 2.021 1.00 65.69 85 PHE A N 1
ATOM 723 C CA . PHE A 1 85 ? -6.446 -7.491 0.678 1.00 65.69 85 PHE A CA 1
ATOM 724 C C . PHE A 1 85 ? -6.451 -8.686 -0.275 1.00 65.69 85 PHE A C 1
ATOM 726 O O . PHE A 1 85 ? -5.728 -9.659 -0.055 1.00 65.69 85 PHE A O 1
ATOM 733 N N . GLN A 1 86 ? -7.205 -8.568 -1.366 1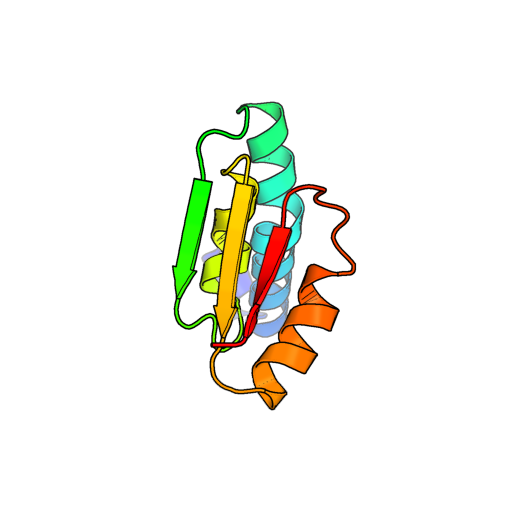.00 70.31 86 GLN A N 1
ATOM 734 C CA . GLN A 1 86 ? -7.236 -9.562 -2.432 1.00 70.31 86 GLN A CA 1
ATOM 735 C C . GLN A 1 86 ? -6.815 -8.913 -3.749 1.00 70.31 86 GLN A C 1
ATOM 737 O O . GLN A 1 86 ? -7.405 -7.926 -4.188 1.00 70.31 86 GLN A O 1
ATOM 742 N N . LEU A 1 87 ? -5.764 -9.454 -4.362 1.00 71.69 87 LEU A N 1
ATOM 743 C CA . LEU A 1 87 ? -5.328 -9.064 -5.695 1.00 71.69 87 LEU A CA 1
ATOM 744 C C . LEU A 1 87 ? -5.790 -10.141 -6.675 1.00 71.69 87 LEU A C 1
ATOM 746 O O . LEU A 1 87 ? -5.491 -11.315 -6.464 1.00 71.69 87 LEU A O 1
ATOM 750 N N . CYS A 1 88 ? -6.481 -9.740 -7.734 1.00 70.88 88 CYS A N 1
ATOM 751 C CA . CYS A 1 88 ? -6.976 -10.645 -8.764 1.00 70.88 88 CYS A CA 1
ATOM 752 C C . CYS A 1 88 ? -6.436 -10.219 -10.135 1.00 70.88 88 CYS A C 1
ATOM 754 O O . CYS A 1 88 ? -6.337 -9.025 -10.430 1.00 70.88 88 CYS A O 1
ATOM 756 N N . SER A 1 89 ? -6.082 -11.196 -10.964 1.00 64.38 89 SER A N 1
ATOM 757 C CA . SER A 1 89 ? -5.865 -10.986 -12.396 1.00 64.38 89 SER A CA 1
ATOM 758 C C . SER A 1 89 ? -7.209 -11.080 -13.117 1.00 64.38 89 SER A C 1
ATOM 760 O O . SER A 1 89 ? -7.968 -12.008 -12.830 1.00 64.38 89 SER A O 1
ATOM 762 N N . ILE A 1 90 ? -7.491 -10.131 -14.011 1.00 61.59 90 ILE A N 1
ATOM 763 C CA . ILE A 1 90 ? -8.600 -10.202 -14.980 1.00 61.59 90 ILE A CA 1
ATOM 764 C C . ILE A 1 90 ? -7.994 -10.459 -16.351 1.00 61.59 90 ILE A C 1
ATOM 766 O O . ILE A 1 90 ? -6.962 -9.808 -16.631 1.00 61.59 90 ILE A O 1
#

pLDDT: mean 81.64, std 11.36, range [44.06, 92.25]

Organism: Prochlorococcus marinus (strain MIT 9515) (NCBI:txid167542)

Sequence (90 aa):
MKIFIREKFPNFYQFLCFIWKQKIKPKLWLVFNKPKGTLVYVGLNKGDSFAAIHYKFKIAIGYEANPDLYKKLVKKFKQKKHKDFQLCSI

Foldseek 3Di:
DLVVCCVVPVPVSVVVVVCCQQPVVLVVCVVVAPADAEAEEEACPQVPVVSRPVSNHLAYEYEHQDVVSLVVVCVVCVVPPSVHYHYDHD